Protein AF-A0A2E9FCT2-F1 (afdb_monomer)

pLDDT: mean 84.33, std 15.74, range [44.66, 98.44]

Secondary structure (DSSP, 8-state):
-PPP---S--HHHHTSPPPPPP----S----SEEEE--SHHHHHHHHHHHHH-TTS-EEEE-SS-TT-SGGGSS-S------SS-S---S-GGGGS--

Sequence (98 aa):
MQLPNNAATNGWYNVLPNPAPVRQLSGTIRVPYVVLGAGVTGLSAARQLATHLPEEQIVLIEAERVGFGTSGRNSGFVLNSFFHGDEPLKNPELLLEK

Foldseek 3Di:
DDFDPDDPDQPQVVPDPDDDDDDDDDDDDDFPEEFEAQAPVSVVVQVVCCVVPVPGDYHYDYRDDRNPPPNRRDPPDDDPDDPPDPDDPPDPVVPPDD

Radius of gyration: 19.96 Å; Cα contacts (8 Å, |Δi|>4): 74; chains: 1; bounding box: 39×56×41 Å

Structure (mmCIF, N/CA/C/O backbone):
data_AF-A0A2E9FCT2-F1
#
_entry.id   AF-A0A2E9FCT2-F1
#
loop_
_atom_site.group_PDB
_atom_site.id
_atom_site.type_symbol
_atom_site.label_atom_id
_atom_site.label_alt_id
_atom_site.label_comp_id
_atom_site.label_asym_id
_atom_site.label_entity_id
_atom_site.label_seq_id
_atom_site.pdbx_PDB_ins_code
_atom_site.Cartn_x
_atom_site.Cartn_y
_atom_site.Cartn_z
_atom_site.occupancy
_atom_site.B_iso_or_equiv
_atom_site.auth_seq_id
_atom_site.auth_comp_id
_atom_site.auth_asym_id
_atom_site.auth_atom_id
_atom_site.pdbx_PDB_model_num
ATOM 1 N N . MET A 1 1 ? -6.703 -20.820 -2.380 1.00 54.06 1 MET A N 1
ATOM 2 C CA . MET A 1 1 ? -6.729 -19.349 -2.523 1.00 54.06 1 MET A CA 1
ATOM 3 C C . MET A 1 1 ? -5.924 -19.009 -3.765 1.00 54.06 1 MET A C 1
ATOM 5 O O . MET A 1 1 ? -4.787 -19.451 -3.844 1.00 54.06 1 MET A O 1
ATOM 9 N N . GLN A 1 2 ? -6.524 -18.350 -4.756 1.00 69.44 2 GLN A N 1
ATOM 10 C CA . GLN A 1 2 ? -5.839 -17.979 -5.997 1.00 69.44 2 GLN A CA 1
ATOM 11 C C . GLN A 1 2 ? -5.381 -16.527 -5.867 1.00 69.44 2 GLN A C 1
ATOM 13 O O . GLN A 1 2 ? -6.200 -15.648 -5.609 1.00 69.44 2 GLN A O 1
ATOM 18 N N . LEU A 1 3 ? -4.073 -16.301 -5.953 1.00 77.38 3 LEU A N 1
ATOM 19 C CA . LEU A 1 3 ? -3.492 -14.962 -5.919 1.00 77.38 3 LEU A CA 1
ATOM 20 C C . LEU A 1 3 ? -3.517 -14.338 -7.323 1.00 77.38 3 LEU A C 1
ATOM 22 O O . LEU A 1 3 ? -3.630 -15.076 -8.309 1.00 77.38 3 L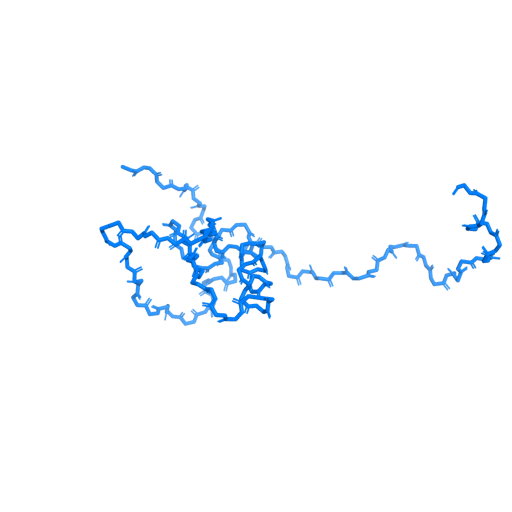EU A O 1
ATOM 26 N N . PRO A 1 4 ? -3.407 -13.000 -7.430 1.00 74.88 4 PRO A N 1
ATOM 27 C CA . PRO A 1 4 ? -3.163 -12.343 -8.708 1.00 74.88 4 PRO A CA 1
ATOM 28 C C . PRO A 1 4 ? -1.978 -12.993 -9.436 1.00 74.88 4 PRO A C 1
ATOM 30 O O . PRO A 1 4 ? -0.926 -13.218 -8.845 1.00 74.88 4 PRO A O 1
ATOM 33 N N . ASN A 1 5 ? -2.152 -13.317 -10.719 1.00 81.88 5 ASN A N 1
ATOM 34 C CA . ASN A 1 5 ? -1.095 -13.909 -11.540 1.00 81.88 5 ASN A CA 1
ATOM 35 C C . ASN A 1 5 ? -0.342 -12.806 -12.286 1.00 81.88 5 ASN A C 1
ATOM 37 O O . ASN A 1 5 ? -0.582 -12.556 -13.469 1.00 81.88 5 ASN A O 1
ATOM 41 N N . ASN A 1 6 ? 0.520 -12.097 -11.564 1.00 77.19 6 ASN A N 1
ATOM 42 C CA . ASN A 1 6 ? 1.331 -11.036 -12.137 1.00 77.19 6 ASN A CA 1
ATOM 43 C C . ASN A 1 6 ? 2.589 -11.593 -12.816 1.00 77.19 6 ASN A C 1
ATOM 45 O O . ASN A 1 6 ? 3.217 -12.531 -12.329 1.00 77.19 6 ASN A O 1
ATOM 49 N N . ALA A 1 7 ? 3.001 -10.970 -13.926 1.00 74.50 7 ALA A N 1
ATOM 50 C CA . ALA A 1 7 ? 4.263 -11.309 -14.576 1.00 74.50 7 ALA A CA 1
ATOM 51 C C . ALA A 1 7 ? 5.441 -11.148 -13.596 1.00 74.50 7 ALA A C 1
ATOM 53 O O . ALA A 1 7 ? 5.523 -10.155 -12.858 1.00 74.50 7 ALA A O 1
ATOM 54 N N . ALA A 1 8 ? 6.374 -12.106 -13.638 1.00 69.94 8 ALA A N 1
ATOM 55 C CA . ALA A 1 8 ? 7.563 -12.140 -12.780 1.00 69.94 8 ALA A CA 1
ATOM 56 C C . ALA A 1 8 ? 8.502 -10.937 -12.997 1.00 69.94 8 ALA A C 1
ATOM 58 O O . ALA A 1 8 ? 9.329 -10.612 -12.147 1.00 69.94 8 ALA A O 1
ATOM 59 N N . THR A 1 9 ? 8.372 -10.248 -14.131 1.00 78.94 9 THR A N 1
ATOM 60 C CA . THR A 1 9 ? 9.135 -9.044 -14.449 1.00 78.94 9 THR A CA 1
ATOM 61 C C . THR A 1 9 ? 8.478 -7.814 -13.819 1.00 78.94 9 THR A C 1
ATOM 63 O O . THR A 1 9 ? 7.467 -7.305 -14.312 1.00 78.94 9 THR A O 1
ATOM 66 N N . ASN A 1 10 ? 9.068 -7.313 -12.735 1.00 84.69 10 ASN A N 1
ATOM 67 C CA . ASN A 1 10 ? 8.770 -6.001 -12.168 1.00 84.69 10 ASN A CA 1
ATOM 68 C C . ASN A 1 10 ? 10.095 -5.241 -12.000 1.00 84.69 10 ASN A C 1
ATOM 70 O O . ASN A 1 10 ? 10.835 -5.482 -11.051 1.00 84.69 10 ASN A O 1
ATOM 74 N N . GLY A 1 11 ? 10.411 -4.365 -12.962 1.00 85.81 11 GLY A N 1
ATOM 75 C CA . GLY A 1 11 ? 11.708 -3.686 -13.036 1.00 85.81 11 GLY A CA 1
ATOM 76 C C . GLY A 1 11 ? 12.032 -2.886 -11.776 1.00 85.81 11 GLY A C 1
ATOM 77 O O . GLY A 1 11 ? 13.074 -3.112 -11.170 1.00 85.81 11 GLY A O 1
ATOM 78 N N . TRP A 1 12 ? 11.113 -2.020 -11.339 1.00 87.56 12 TRP A N 1
ATOM 79 C CA . TRP A 1 12 ? 11.299 -1.213 -10.131 1.00 87.56 12 TRP A CA 1
ATOM 80 C C . TRP A 1 12 ? 11.436 -2.063 -8.873 1.00 87.56 12 TRP A C 1
ATOM 82 O O . TRP A 1 12 ? 12.265 -1.764 -8.024 1.00 87.56 12 TRP A O 1
ATOM 92 N N . TYR A 1 13 ? 10.651 -3.132 -8.748 1.00 88.19 13 TYR A N 1
ATOM 93 C CA . TYR A 1 13 ? 10.710 -3.998 -7.574 1.00 88.19 13 TYR A CA 1
ATOM 94 C C . TYR A 1 13 ? 12.005 -4.816 -7.513 1.00 88.19 13 TYR A C 1
ATOM 96 O O . TYR A 1 13 ? 12.586 -4.975 -6.444 1.00 88.19 13 TYR A O 1
ATOM 104 N N . ASN A 1 14 ? 12.485 -5.301 -8.660 1.00 88.31 14 ASN A N 1
ATOM 105 C CA . ASN A 1 14 ? 13.652 -6.181 -8.743 1.00 88.31 14 ASN A CA 1
ATOM 106 C C . ASN A 1 14 ? 14.988 -5.464 -8.482 1.00 88.31 14 ASN A C 1
ATOM 108 O O . ASN A 1 14 ? 15.984 -6.135 -8.229 1.00 88.31 14 ASN A O 1
ATOM 112 N N . VAL A 1 15 ? 15.026 -4.129 -8.549 1.00 90.44 15 VAL A N 1
ATOM 113 C CA . VAL A 1 15 ? 16.226 -3.334 -8.223 1.00 90.44 15 VAL A CA 1
ATOM 114 C C . VAL A 1 15 ? 16.300 -2.927 -6.748 1.00 90.44 15 VAL A C 1
ATOM 116 O O . VAL A 1 15 ? 17.303 -2.360 -6.319 1.00 90.44 15 VAL A O 1
ATOM 119 N N . LEU A 1 16 ? 15.253 -3.197 -5.962 1.00 89.50 16 LEU A N 1
ATOM 120 C CA . LEU A 1 16 ? 15.250 -2.927 -4.527 1.00 89.50 16 LEU A CA 1
ATOM 121 C C . LEU A 1 16 ? 16.003 -4.027 -3.762 1.00 89.50 16 LEU A C 1
ATOM 123 O O . LEU A 1 16 ? 16.049 -5.176 -4.207 1.00 89.50 16 LEU A O 1
ATOM 127 N N . PRO A 1 17 ? 16.548 -3.718 -2.571 1.00 92.50 17 PRO A N 1
ATOM 128 C CA . PRO A 1 17 ? 16.986 -4.752 -1.643 1.00 92.50 17 PRO A CA 1
ATOM 129 C C . PRO A 1 17 ? 15.850 -5.728 -1.328 1.00 92.50 17 PRO A C 1
ATOM 131 O O . PRO A 1 17 ? 14.676 -5.349 -1.316 1.00 92.50 17 PRO A O 1
ATOM 134 N N . ASN A 1 18 ? 16.206 -6.973 -1.002 1.00 89.25 18 ASN A N 1
ATOM 135 C CA . ASN A 1 18 ? 15.216 -7.962 -0.590 1.00 89.25 18 ASN A CA 1
ATOM 136 C C . ASN A 1 18 ? 14.381 -7.420 0.582 1.00 89.25 18 ASN A C 1
ATOM 138 O O . ASN A 1 18 ? 14.946 -6.980 1.588 1.00 89.25 18 ASN A O 1
ATOM 142 N N . PRO A 1 19 ? 13.042 -7.459 0.483 1.00 87.38 19 PRO A N 1
ATOM 143 C CA . PRO A 1 19 ? 12.186 -6.974 1.548 1.00 87.38 19 PRO A CA 1
ATOM 144 C C . PRO A 1 19 ? 12.313 -7.874 2.777 1.00 87.38 19 PRO A C 1
ATOM 146 O O . PRO A 1 19 ? 12.543 -9.082 2.674 1.00 87.38 19 PRO A O 1
ATOM 149 N N . ALA A 1 20 ? 12.051 -7.299 3.949 1.00 90.81 20 ALA A N 1
ATOM 150 C CA . ALA A 1 20 ? 11.862 -8.082 5.161 1.00 90.81 20 ALA A CA 1
ATOM 151 C C . ALA A 1 20 ? 10.735 -9.132 4.981 1.00 90.81 20 ALA A C 1
ATOM 153 O O . ALA A 1 20 ? 9.864 -8.994 4.102 1.00 90.81 20 ALA A O 1
ATOM 154 N N . PRO A 1 21 ? 10.713 -10.195 5.806 1.00 91.75 21 PRO A N 1
ATOM 155 C CA . PRO A 1 21 ? 9.605 -11.145 5.828 1.00 91.75 21 PRO A CA 1
ATOM 156 C C . PRO A 1 21 ? 8.248 -10.437 5.948 1.00 91.75 21 PRO A C 1
ATOM 158 O O . PRO A 1 21 ? 8.117 -9.450 6.673 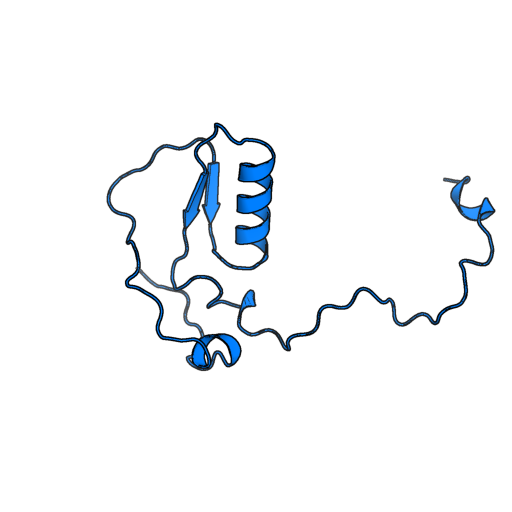1.00 91.75 21 PRO A O 1
ATOM 161 N N . VAL A 1 22 ? 7.232 -10.920 5.221 1.00 90.19 22 VAL A N 1
ATOM 162 C CA . VAL A 1 22 ? 5.875 -10.376 5.372 1.00 90.19 22 VAL A CA 1
ATOM 163 C C . VAL A 1 22 ? 5.353 -10.668 6.773 1.00 90.19 22 VAL A C 1
ATOM 165 O O . VAL A 1 22 ? 5.522 -11.770 7.295 1.00 90.19 22 VAL A O 1
ATOM 168 N N . ARG A 1 23 ? 4.615 -9.714 7.339 1.00 91.81 23 ARG A N 1
ATOM 169 C CA . ARG A 1 23 ? 3.676 -10.017 8.413 1.00 91.81 23 ARG A CA 1
ATOM 170 C C . ARG A 1 23 ? 2.401 -10.558 7.777 1.00 91.81 23 ARG A C 1
ATOM 172 O O . ARG A 1 23 ? 1.637 -9.797 7.192 1.00 91.81 23 ARG A O 1
ATOM 179 N N . GLN A 1 24 ? 2.183 -11.863 7.881 1.00 92.06 24 GLN A N 1
ATOM 180 C CA . GLN A 1 24 ? 0.917 -12.450 7.459 1.00 92.06 24 GLN A CA 1
ATOM 181 C C . GLN A 1 24 ? -0.174 -12.103 8.468 1.00 92.06 24 GLN A C 1
ATOM 183 O O . GLN A 1 24 ? 0.026 -12.198 9.681 1.00 92.06 24 GLN A O 1
ATOM 188 N N . LEU A 1 25 ? -1.327 -11.685 7.956 1.00 90.94 25 LEU A N 1
ATOM 189 C CA . LEU A 1 25 ? -2.513 -11.518 8.775 1.00 90.94 25 LEU A CA 1
ATOM 190 C C . LEU A 1 25 ? -3.037 -12.902 9.168 1.00 90.94 25 LEU A C 1
ATOM 192 O O . LEU A 1 25 ? -3.352 -13.717 8.303 1.00 90.94 25 LEU A O 1
ATOM 196 N N . SER A 1 26 ? -3.145 -13.149 10.468 1.00 91.81 26 SER A N 1
ATOM 197 C CA . SER A 1 26 ? -3.782 -14.337 11.025 1.00 91.81 26 SER A CA 1
ATOM 198 C C . SER A 1 26 ? -4.956 -13.937 11.915 1.00 91.81 26 SER A C 1
ATOM 200 O O . SER A 1 26 ? -4.939 -12.897 12.575 1.00 91.81 26 SER A O 1
ATOM 202 N N . GLY A 1 27 ? -5.995 -14.772 11.925 1.00 93.06 27 GLY A N 1
ATOM 203 C CA . GLY A 1 27 ? -7.193 -14.535 12.725 1.00 93.06 27 GLY A CA 1
ATOM 204 C C . GLY A 1 27 ? -8.093 -13.422 12.182 1.00 93.06 27 GLY A C 1
ATOM 205 O O . GLY A 1 27 ? -8.061 -13.079 11.003 1.00 93.06 27 GLY A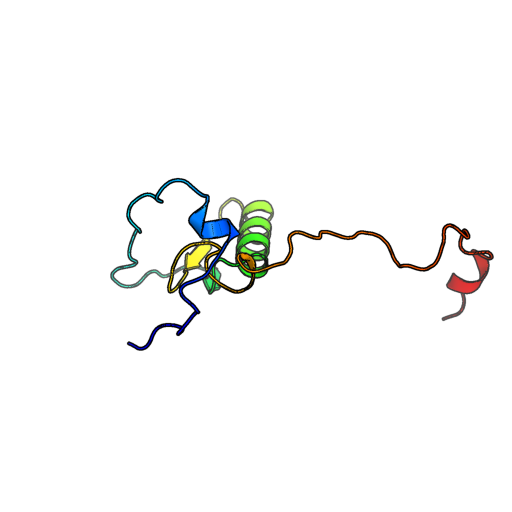 O 1
ATOM 206 N N . THR A 1 28 ? -8.952 -12.898 13.056 1.00 95.00 28 THR A N 1
ATOM 207 C CA . THR A 1 28 ? -9.920 -11.843 12.730 1.00 95.00 28 THR A CA 1
ATOM 208 C C . THR A 1 28 ? -9.494 -10.539 13.384 1.00 95.00 28 THR A C 1
ATOM 210 O O . THR A 1 28 ? -9.283 -10.496 14.593 1.00 95.00 28 THR A O 1
ATOM 213 N N . ILE A 1 29 ? -9.428 -9.469 12.596 1.00 94.88 29 ILE A N 1
ATOM 214 C CA . ILE A 1 29 ? -9.235 -8.105 13.089 1.00 94.88 29 ILE A CA 1
ATOM 215 C C . ILE A 1 29 ? -10.525 -7.324 12.838 1.00 94.88 29 ILE A C 1
ATOM 217 O O . ILE A 1 29 ? -11.083 -7.380 11.743 1.00 94.88 29 ILE A O 1
ATOM 221 N N . ARG A 1 30 ? -11.001 -6.605 13.857 1.00 96.44 30 ARG A N 1
ATOM 222 C CA . ARG A 1 30 ? -12.138 -5.684 13.755 1.00 96.44 30 ARG A CA 1
ATOM 223 C C . ARG A 1 30 ? -11.610 -4.270 13.894 1.00 96.44 30 ARG A C 1
ATOM 225 O O . ARG A 1 30 ? -11.048 -3.937 14.929 1.00 96.44 30 ARG A O 1
A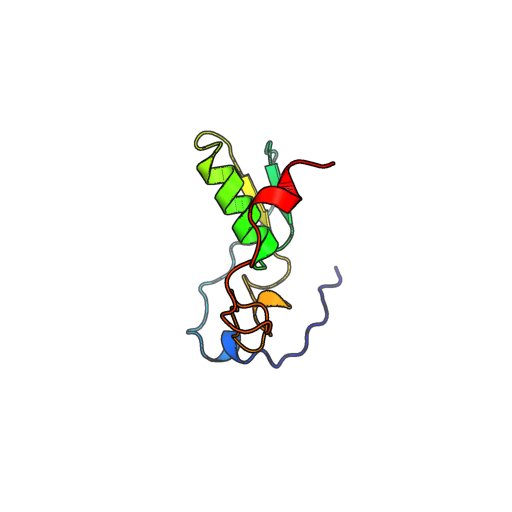TOM 232 N N . VAL A 1 31 ? -11.780 -3.477 12.847 1.00 96.88 31 VAL A N 1
ATOM 233 C CA . VAL A 1 31 ? -11.328 -2.088 12.783 1.00 96.88 31 VAL A CA 1
ATOM 234 C C . VAL A 1 31 ? -12.362 -1.247 12.051 1.00 96.88 31 VAL A C 1
ATOM 236 O O . VAL A 1 31 ? -13.110 -1.793 11.236 1.00 96.88 31 VAL A O 1
ATOM 239 N N . PRO A 1 32 ? -12.403 0.064 12.320 1.00 97.19 32 PRO A N 1
ATOM 240 C CA . PRO A 1 32 ? -13.307 0.973 11.628 1.00 97.19 32 PRO A CA 1
ATOM 241 C C . PRO A 1 32 ? -12.962 1.109 10.139 1.00 97.19 32 PRO A C 1
ATOM 243 O O . PRO A 1 32 ? -13.866 1.272 9.323 1.00 97.19 32 PRO A O 1
ATOM 246 N N . TYR A 1 33 ? -11.679 0.973 9.768 1.00 98.06 33 TYR A N 1
ATOM 247 C CA . TYR A 1 33 ? -11.226 1.132 8.386 1.00 98.06 33 TYR A CA 1
ATOM 248 C C . TYR A 1 33 ? -10.291 0.008 7.939 1.00 98.06 33 TYR A C 1
ATOM 250 O O . TYR A 1 33 ? -9.280 -0.292 8.580 1.00 98.06 33 TYR A O 1
ATOM 258 N N . VAL A 1 34 ? -10.603 -0.563 6.774 1.00 97.88 34 VAL A N 1
ATOM 259 C CA . VAL A 1 34 ? -9.739 -1.504 6.058 1.00 97.88 34 VAL A CA 1
ATOM 260 C C . VAL A 1 34 ? -9.488 -0.981 4.649 1.00 97.88 34 VAL A C 1
ATOM 262 O O . VAL A 1 34 ? -10.427 -0.652 3.928 1.00 97.88 34 VAL A O 1
ATOM 265 N N . VAL A 1 35 ? -8.221 -0.946 4.246 1.00 98.25 35 VAL A N 1
ATOM 266 C CA . VAL A 1 35 ? -7.786 -0.645 2.882 1.00 98.25 35 VAL A CA 1
ATOM 267 C C . VAL A 1 35 ? -7.251 -1.924 2.245 1.00 98.25 35 VAL A C 1
ATOM 269 O O . VAL A 1 35 ? -6.334 -2.556 2.769 1.00 98.25 35 VAL A O 1
ATOM 272 N N . LEU A 1 36 ? -7.826 -2.313 1.109 1.00 96.69 36 LEU A N 1
ATOM 273 C CA . LEU A 1 36 ? -7.413 -3.496 0.356 1.00 96.69 36 LEU A CA 1
ATOM 274 C C . LEU A 1 36 ? -6.568 -3.078 -0.852 1.00 96.69 36 LEU A C 1
ATOM 276 O O . LEU A 1 36 ? -7.011 -2.290 -1.685 1.00 96.69 36 LEU A O 1
ATOM 280 N N . GLY A 1 37 ? -5.366 -3.637 -0.946 1.00 96.12 37 GLY A N 1
ATOM 281 C CA . GLY A 1 37 ? -4.361 -3.335 -1.961 1.00 96.12 37 GLY A CA 1
ATOM 282 C C . GLY A 1 37 ? -3.359 -2.277 -1.494 1.00 96.12 37 GLY A C 1
ATOM 283 O O . GLY A 1 37 ? -3.728 -1.160 -1.140 1.00 96.12 37 GLY A O 1
ATOM 284 N N . ALA A 1 38 ? -2.069 -2.601 -1.558 1.00 96.12 38 ALA A N 1
ATOM 285 C CA . ALA A 1 38 ? -0.952 -1.717 -1.217 1.00 96.12 38 ALA A CA 1
ATOM 286 C C . ALA A 1 38 ? -0.248 -1.161 -2.466 1.00 96.12 38 ALA A C 1
ATOM 288 O O . ALA A 1 38 ? 0.982 -1.082 -2.530 1.00 96.12 38 ALA A O 1
ATOM 289 N N . GLY A 1 39 ? -1.036 -0.801 -3.482 1.00 94.94 39 GLY A N 1
ATOM 290 C CA . GLY A 1 39 ? -0.596 0.049 -4.589 1.00 94.94 39 GLY A CA 1
ATOM 291 C C . GLY A 1 39 ? -0.624 1.534 -4.214 1.00 94.94 39 GLY A C 1
ATOM 292 O O . GLY A 1 39 ? -0.923 1.893 -3.075 1.00 94.94 39 GLY A O 1
ATOM 293 N N . VAL A 1 40 ? -0.368 2.412 -5.189 1.00 95.50 40 VAL A N 1
ATOM 294 C CA . VAL A 1 40 ? -0.349 3.871 -4.975 1.00 95.50 40 VAL A CA 1
ATOM 295 C C . VAL A 1 40 ? -1.675 4.375 -4.400 1.00 95.50 40 VAL A C 1
ATOM 297 O O . VAL A 1 40 ? -1.675 5.052 -3.383 1.00 95.50 40 VAL A O 1
ATOM 300 N N . THR A 1 41 ? -2.812 3.956 -4.963 1.00 96.75 41 THR A N 1
ATOM 301 C CA . THR A 1 41 ? -4.144 4.371 -4.503 1.00 96.75 41 THR A CA 1
ATOM 302 C C . THR A 1 41 ? -4.416 3.947 -3.062 1.00 96.75 41 THR A C 1
ATOM 304 O O . THR A 1 41 ? -4.872 4.760 -2.263 1.00 96.75 41 THR A O 1
ATOM 307 N N . GLY A 1 42 ? -4.112 2.695 -2.711 1.00 97.94 42 GLY A N 1
ATOM 308 C CA . GLY A 1 42 ? -4.353 2.176 -1.366 1.00 97.94 42 GLY A CA 1
ATOM 309 C C . GLY A 1 42 ? -3.442 2.812 -0.318 1.00 97.94 42 GLY A C 1
ATOM 310 O O . GLY A 1 42 ? -3.917 3.227 0.736 1.00 97.94 42 GLY A O 1
ATOM 311 N N . LEU A 1 43 ? -2.154 2.990 -0.625 1.00 97.81 43 LEU A N 1
ATOM 312 C CA . LEU A 1 43 ? -1.227 3.703 0.258 1.00 97.81 43 LEU A CA 1
ATOM 313 C C . LEU A 1 43 ? -1.629 5.171 0.437 1.00 97.81 43 LEU A C 1
ATOM 315 O O . LEU A 1 43 ? -1.613 5.670 1.561 1.00 97.81 43 LEU A O 1
ATOM 319 N N . SER A 1 44 ? -2.035 5.852 -0.638 1.00 98.12 44 SER A N 1
ATOM 320 C CA . SER A 1 44 ? -2.540 7.224 -0.567 1.00 98.12 44 SER A CA 1
ATOM 321 C C . SER A 1 44 ? -3.802 7.314 0.291 1.00 98.12 44 SER A C 1
ATOM 323 O O . SER A 1 44 ? -3.868 8.174 1.166 1.00 98.12 44 SER A O 1
ATOM 325 N N . ALA A 1 45 ? -4.767 6.409 0.109 1.00 98.31 45 ALA A N 1
ATOM 326 C CA . ALA A 1 45 ? -5.981 6.362 0.921 1.00 98.31 45 ALA A CA 1
ATOM 327 C C . ALA A 1 45 ? -5.679 6.085 2.403 1.00 98.31 45 ALA A C 1
ATOM 329 O O . ALA A 1 45 ? -6.131 6.837 3.263 1.00 98.31 45 ALA A O 1
ATOM 330 N N . ALA A 1 46 ? -4.869 5.066 2.710 1.00 98.38 46 ALA A N 1
ATOM 331 C CA . ALA A 1 46 ? -4.482 4.743 4.084 1.00 98.38 46 ALA A CA 1
ATOM 332 C C . ALA A 1 46 ? -3.733 5.903 4.756 1.00 98.38 46 ALA A C 1
ATOM 334 O O . ALA A 1 46 ? -4.013 6.230 5.908 1.00 98.38 46 ALA A O 1
ATOM 335 N N . ARG A 1 47 ? -2.833 6.572 4.024 1.00 98.06 47 ARG A N 1
ATOM 336 C CA . ARG A 1 47 ? -2.130 7.765 4.510 1.00 98.06 47 ARG A CA 1
ATOM 337 C C . ARG A 1 47 ? -3.093 8.912 4.797 1.00 98.06 47 ARG A C 1
ATOM 339 O O . ARG A 1 47 ? -2.966 9.542 5.842 1.00 98.06 47 ARG A O 1
ATOM 346 N N . GLN A 1 48 ? -4.030 9.200 3.894 1.00 98.44 48 GLN A N 1
ATOM 347 C CA . GLN A 1 48 ? -5.017 10.261 4.110 1.00 98.44 48 GLN A CA 1
ATOM 348 C C . GLN A 1 48 ? -5.908 9.948 5.318 1.00 98.44 48 GLN A C 1
ATOM 350 O O . GLN A 1 48 ? -6.096 10.824 6.157 1.00 98.44 48 GLN A O 1
ATOM 355 N N . LEU A 1 49 ? -6.375 8.702 5.463 1.00 98.38 49 LEU A N 1
ATOM 356 C CA . LEU A 1 49 ? -7.123 8.270 6.647 1.00 98.38 49 LEU A CA 1
ATOM 357 C C . LEU A 1 49 ? -6.307 8.492 7.925 1.00 98.38 49 LEU A C 1
ATOM 359 O O . LEU A 1 49 ? -6.788 9.160 8.829 1.00 98.38 49 LEU A O 1
ATOM 363 N N . ALA A 1 50 ? -5.055 8.029 7.974 1.00 98.06 50 ALA A N 1
ATOM 364 C CA . ALA A 1 50 ? -4.210 8.163 9.164 1.00 98.06 50 ALA A CA 1
ATOM 365 C C . ALA A 1 50 ? -3.843 9.624 9.476 1.00 98.06 50 ALA A C 1
ATOM 367 O O . ALA A 1 50 ? -3.634 9.980 10.629 1.00 98.06 50 ALA A O 1
ATOM 368 N N . THR A 1 51 ? -3.775 10.478 8.451 1.00 98.31 51 THR A N 1
ATOM 369 C CA . THR A 1 51 ? -3.507 11.915 8.616 1.00 98.31 51 THR A CA 1
ATOM 370 C C . THR A 1 51 ? -4.708 12.643 9.221 1.00 98.31 51 THR A C 1
ATOM 372 O O . THR A 1 51 ? -4.528 13.530 10.049 1.00 98.31 51 THR A O 1
ATOM 375 N N . HIS A 1 52 ? -5.929 12.297 8.803 1.00 98.38 52 HIS A N 1
ATOM 376 C CA . HIS A 1 52 ? -7.148 12.976 9.254 1.00 98.38 52 HIS A CA 1
ATOM 377 C C . HIS A 1 52 ? -7.790 12.335 10.491 1.00 98.38 52 HIS A C 1
ATOM 379 O O . HIS A 1 52 ? -8.554 13.004 11.183 1.00 98.38 52 HIS A O 1
ATOM 385 N N . LEU A 1 53 ? -7.480 11.069 10.774 1.00 98.19 53 LEU A N 1
ATOM 386 C CA . LEU A 1 53 ? -8.018 10.284 11.883 1.00 98.19 53 LEU A CA 1
ATOM 387 C C . LEU A 1 53 ? -6.865 9.642 12.682 1.00 98.19 53 LEU A C 1
ATOM 389 O O . LEU A 1 53 ? -6.700 8.423 12.646 1.00 98.19 53 LEU A O 1
ATOM 393 N N . PRO A 1 54 ? -6.034 10.441 13.379 1.00 96.88 54 PRO A N 1
ATOM 394 C CA . PRO A 1 54 ? -4.806 9.953 14.017 1.00 96.88 54 PRO A CA 1
ATOM 395 C C . PRO A 1 54 ? -5.045 8.936 15.143 1.00 96.88 54 PRO A C 1
ATOM 397 O O . PRO A 1 54 ? -4.181 8.105 15.406 1.00 96.88 54 PRO A O 1
ATOM 400 N N . GLU A 1 55 ? -6.219 8.979 15.776 1.00 97.81 55 GLU A N 1
ATOM 401 C CA . GLU A 1 55 ? -6.597 8.072 16.867 1.00 97.81 55 GLU A CA 1
ATOM 402 C C . GLU A 1 55 ? -7.282 6.786 16.372 1.00 97.81 55 GLU A C 1
ATOM 404 O O . GLU A 1 55 ? -7.553 5.881 17.161 1.00 97.81 55 GLU A O 1
ATOM 409 N N . GLU A 1 56 ? -7.583 6.687 15.073 1.00 97.69 56 GLU A N 1
ATOM 410 C CA . GLU A 1 56 ? -8.316 5.552 14.517 1.00 97.69 56 GLU A CA 1
ATOM 411 C C . GLU A 1 56 ? -7.381 4.461 13.999 1.00 97.69 56 GLU A C 1
ATOM 413 O O . GLU A 1 56 ? -6.374 4.704 13.329 1.00 97.69 56 GLU A O 1
ATOM 418 N N . GLN A 1 57 ? -7.761 3.208 14.249 1.00 97.12 57 GLN A N 1
ATOM 419 C CA . GLN A 1 57 ? -7.018 2.069 13.729 1.00 97.12 57 GLN A CA 1
ATOM 420 C C . GLN A 1 57 ? -7.372 1.820 12.258 1.00 97.12 57 GLN A C 1
ATOM 422 O O . GLN A 1 57 ? -8.517 1.522 11.911 1.00 97.12 57 GLN A O 1
ATOM 427 N N . ILE A 1 58 ? -6.356 1.859 11.397 1.00 97.94 58 ILE A N 1
ATOM 428 C CA . ILE A 1 58 ? -6.479 1.595 9.960 1.00 97.94 58 ILE A CA 1
ATOM 429 C C . ILE A 1 58 ? -5.642 0.369 9.610 1.00 97.94 58 ILE A C 1
ATOM 431 O O . ILE A 1 58 ? -4.451 0.302 9.920 1.00 97.94 58 ILE A O 1
ATOM 435 N N . VAL A 1 59 ? -6.256 -0.605 8.941 1.00 97.00 59 VAL A N 1
ATOM 436 C CA . VAL A 1 59 ? -5.563 -1.812 8.474 1.00 97.00 59 VAL A CA 1
ATOM 437 C C . VAL A 1 59 ? -5.451 -1.777 6.958 1.00 97.00 59 VAL A C 1
ATOM 439 O O . VAL A 1 59 ? -6.459 -1.744 6.263 1.00 97.00 59 VAL A O 1
ATOM 442 N N . LEU A 1 60 ? -4.226 -1.824 6.440 1.00 97.12 60 LEU A N 1
ATOM 443 C CA . LEU A 1 60 ? -3.944 -1.965 5.013 1.00 97.12 60 LEU A CA 1
ATOM 444 C C . LEU A 1 60 ? -3.437 -3.383 4.728 1.00 97.12 60 LEU A C 1
ATOM 446 O O . LEU A 1 60 ? -2.518 -3.860 5.395 1.00 97.12 60 LEU A O 1
ATOM 450 N N . ILE A 1 61 ? -4.049 -4.060 3.755 1.00 96.19 61 ILE A N 1
ATOM 451 C CA . ILE A 1 61 ? -3.773 -5.463 3.412 1.00 96.19 61 ILE A CA 1
ATOM 452 C C . ILE A 1 61 ? -3.389 -5.561 1.939 1.00 96.19 61 ILE A C 1
ATOM 454 O O . ILE A 1 61 ? -4.050 -4.982 1.085 1.00 96.19 61 ILE A O 1
ATOM 458 N N . GLU A 1 62 ? -2.357 -6.345 1.639 1.00 95.00 62 GLU A N 1
ATOM 459 C CA . GLU A 1 62 ? -1.918 -6.680 0.283 1.00 95.00 62 GLU A CA 1
ATOM 460 C C . GLU A 1 62 ? -1.836 -8.199 0.126 1.00 95.00 62 GLU A C 1
ATOM 462 O O . GLU A 1 62 ? -1.426 -8.896 1.056 1.00 95.00 62 GLU A O 1
ATOM 467 N N . ALA A 1 63 ? -2.249 -8.703 -1.037 1.00 93.19 63 ALA A N 1
ATOM 468 C CA . ALA A 1 63 ? -2.223 -10.123 -1.367 1.00 93.19 63 ALA A CA 1
ATOM 469 C C . ALA A 1 63 ? -0.812 -10.600 -1.762 1.00 93.19 63 ALA A C 1
ATOM 471 O O . ALA A 1 63 ? -0.478 -11.764 -1.545 1.00 93.19 63 ALA A O 1
ATOM 472 N N . GLU A 1 64 ? 0.008 -9.709 -2.326 1.00 89.81 64 GLU A N 1
ATOM 473 C CA . GLU A 1 64 ? 1.402 -9.964 -2.699 1.00 89.81 64 GLU A CA 1
ATOM 474 C C . GLU A 1 64 ? 2.382 -9.173 -1.805 1.00 89.81 64 GLU A C 1
ATOM 476 O O . GLU A 1 64 ? 2.469 -9.376 -0.592 1.00 89.81 64 GLU A O 1
ATOM 481 N N . ARG A 1 65 ? 3.163 -8.265 -2.400 1.00 90.31 65 ARG A N 1
ATOM 482 C CA . ARG A 1 65 ? 4.089 -7.363 -1.716 1.00 90.31 65 ARG A CA 1
ATOM 483 C C . ARG A 1 65 ? 3.685 -5.924 -1.999 1.00 90.31 65 ARG A C 1
ATOM 485 O O . ARG A 1 65 ? 3.159 -5.620 -3.066 1.00 90.31 65 ARG A O 1
ATOM 492 N N . VAL A 1 66 ? 3.971 -5.031 -1.053 1.00 92.31 66 VAL A N 1
ATOM 493 C CA . VAL A 1 66 ? 3.685 -3.597 -1.196 1.00 92.31 66 VAL A CA 1
ATOM 494 C C . VAL A 1 66 ? 4.284 -3.072 -2.498 1.00 92.31 66 VAL A C 1
ATOM 496 O O . VAL A 1 66 ? 5.456 -3.310 -2.786 1.00 92.31 66 VAL A O 1
ATOM 499 N N . GLY A 1 67 ? 3.460 -2.398 -3.299 1.00 90.81 67 GLY A N 1
ATOM 500 C CA . GLY A 1 67 ? 3.855 -1.855 -4.595 1.00 90.81 67 GLY A CA 1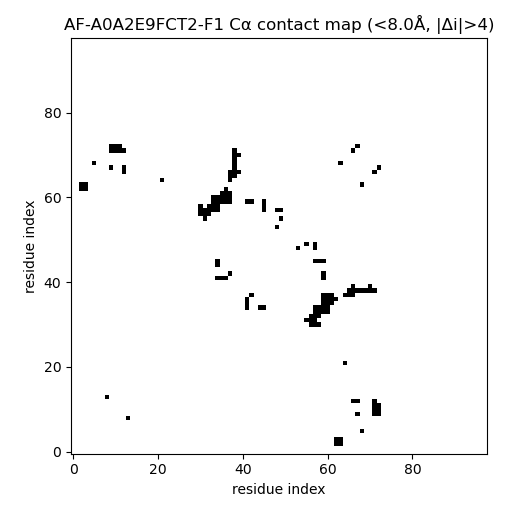
ATOM 501 C C . GLY A 1 67 ? 4.138 -2.894 -5.684 1.00 90.81 67 GLY A C 1
ATOM 502 O O . GLY A 1 67 ? 4.463 -2.493 -6.796 1.00 90.81 67 GLY A O 1
ATOM 503 N N . PHE A 1 68 ? 3.998 -4.201 -5.436 1.00 90.94 68 PHE A N 1
ATOM 504 C CA . PHE A 1 68 ? 4.358 -5.212 -6.433 1.00 90.94 68 PHE A CA 1
ATOM 505 C C . PHE A 1 68 ? 3.414 -5.244 -7.629 1.00 90.94 68 PHE A C 1
ATOM 507 O O . PHE A 1 68 ? 3.861 -5.683 -8.675 1.00 90.94 68 PHE A O 1
ATOM 514 N N . GLY A 1 69 ? 2.162 -4.784 -7.512 1.00 88.88 69 GLY A N 1
ATOM 515 C CA . GLY A 1 69 ? 1.158 -4.749 -8.587 1.00 88.88 69 GLY A CA 1
ATOM 516 C C . GLY A 1 69 ? 1.416 -3.697 -9.682 1.00 88.88 69 GLY A C 1
ATOM 517 O O . GLY A 1 69 ? 2.554 -3.325 -9.965 1.00 88.88 69 GLY A O 1
ATOM 518 N N . THR A 1 70 ? 0.355 -3.192 -10.321 1.00 88.62 70 THR A N 1
ATOM 519 C CA . THR A 1 70 ? 0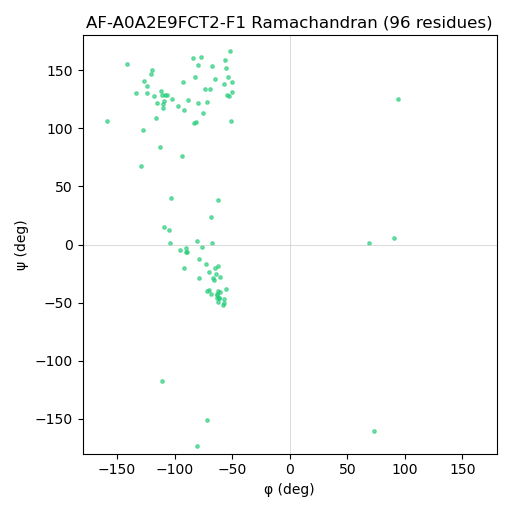.442 -2.206 -11.424 1.00 88.62 70 THR A CA 1
ATOM 520 C C . THR A 1 70 ? 1.232 -0.956 -11.040 1.00 88.62 70 THR A C 1
ATOM 522 O O . THR A 1 70 ? 2.023 -0.454 -11.835 1.00 88.62 70 THR A O 1
ATOM 525 N N . SER A 1 71 ? 1.082 -0.483 -9.799 1.00 90.50 71 SER A N 1
ATOM 526 C CA . SER A 1 71 ? 1.800 0.697 -9.311 1.00 90.50 71 SER A CA 1
ATOM 527 C C . SER A 1 71 ? 3.321 0.538 -9.339 1.00 90.50 71 SER A C 1
ATOM 529 O O . SER A 1 71 ? 3.999 1.536 -9.524 1.00 90.50 71 SER A O 1
ATOM 531 N N . GLY A 1 72 ? 3.868 -0.674 -9.219 1.00 89.88 72 GLY A N 1
ATOM 532 C CA . GLY A 1 72 ? 5.309 -0.924 -9.350 1.00 89.88 72 GLY A CA 1
ATOM 533 C C . GLY A 1 72 ? 5.771 -1.234 -10.772 1.00 89.88 72 GLY A C 1
ATOM 534 O O . GLY A 1 72 ? 6.961 -1.396 -10.988 1.00 89.88 72 GLY A O 1
ATOM 535 N N . ARG A 1 73 ? 4.867 -1.320 -11.754 1.00 89.81 73 ARG A N 1
ATOM 536 C CA . ARG A 1 73 ? 5.189 -1.634 -13.163 1.0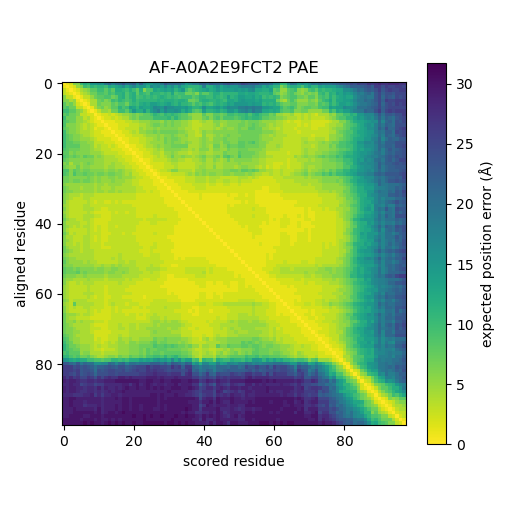0 89.81 73 ARG A CA 1
ATOM 537 C C . ARG A 1 73 ? 5.031 -0.434 -14.101 1.00 89.81 73 ARG A C 1
ATOM 539 O O . ARG A 1 73 ? 4.961 -0.601 -15.313 1.00 89.81 73 ARG A O 1
ATOM 546 N N . ASN A 1 74 ? 4.933 0.770 -13.546 1.00 87.62 74 ASN A N 1
ATOM 547 C CA . ASN A 1 74 ? 4.758 1.994 -14.318 1.00 87.62 74 ASN A CA 1
ATOM 548 C C . ASN A 1 74 ? 6.084 2.455 -14.965 1.00 87.62 74 ASN A C 1
ATOM 550 O O . ASN A 1 74 ? 7.163 2.057 -14.533 1.00 87.62 74 ASN A O 1
ATOM 554 N N . SER A 1 75 ? 6.021 3.319 -15.981 1.00 88.31 75 SER A N 1
ATOM 555 C CA . SER A 1 75 ? 7.206 3.822 -16.702 1.00 88.31 75 SER A CA 1
ATOM 556 C C . SER A 1 75 ? 8.014 4.896 -15.953 1.00 88.31 75 SER A C 1
ATOM 558 O O . SER A 1 75 ? 9.032 5.347 -16.462 1.00 88.31 75 SER A O 1
ATOM 560 N N . GLY A 1 76 ? 7.583 5.311 -14.759 1.00 87.31 76 GLY A N 1
ATOM 561 C CA . GLY A 1 76 ? 8.278 6.275 -13.899 1.00 87.31 76 GLY A CA 1
ATOM 562 C C . GLY A 1 76 ? 7.892 7.740 -14.115 1.00 87.31 76 GLY A C 1
ATOM 563 O O . GLY A 1 76 ? 8.496 8.618 -13.508 1.00 87.31 76 GLY A O 1
ATOM 564 N N . PHE A 1 77 ? 6.903 8.032 -14.962 1.00 86.62 77 PHE A N 1
ATOM 565 C CA . PHE A 1 77 ? 6.497 9.408 -15.246 1.00 86.62 77 PHE A CA 1
ATOM 566 C C . PHE A 1 77 ? 5.442 9.900 -14.255 1.00 86.62 77 PHE A C 1
ATOM 568 O O . PHE A 1 77 ? 4.361 9.323 -14.141 1.00 86.62 77 PHE A O 1
ATOM 575 N N . VAL A 1 78 ? 5.738 11.019 -13.596 1.00 85.88 78 VAL A N 1
ATOM 576 C CA . VAL A 1 78 ? 4.763 11.833 -12.866 1.00 85.88 78 VAL A CA 1
ATOM 577 C C . VAL A 1 78 ? 4.713 13.179 -13.572 1.00 85.88 78 VAL A C 1
ATOM 579 O O . VAL A 1 78 ? 5.681 13.935 -13.541 1.00 85.88 78 VAL A O 1
ATOM 582 N N . LEU A 1 79 ? 3.612 13.448 -14.266 1.00 84.69 79 LEU A N 1
ATOM 583 C CA . LEU A 1 79 ? 3.448 14.643 -15.088 1.00 84.69 79 LEU A CA 1
ATOM 584 C C . LEU A 1 79 ? 2.415 15.561 -14.432 1.00 84.69 79 LEU A C 1
ATOM 586 O O . LEU A 1 79 ? 1.316 15.120 -14.113 1.00 84.69 79 LEU A O 1
ATOM 590 N N . ASN A 1 80 ? 2.769 16.834 -14.257 1.00 76.62 80 ASN A N 1
ATOM 591 C CA . ASN A 1 80 ? 1.847 17.900 -13.840 1.00 76.62 80 ASN A CA 1
ATOM 592 C C . ASN A 1 80 ? 1.471 18.822 -15.020 1.00 76.62 80 ASN A C 1
ATOM 594 O O . ASN A 1 80 ? 0.957 19.919 -14.830 1.00 76.62 80 ASN A O 1
ATOM 598 N N . SER A 1 81 ? 1.787 18.403 -16.246 1.00 68.00 81 SER A N 1
ATOM 599 C CA . SER A 1 81 ? 1.714 19.251 -17.432 1.00 68.00 81 SER A CA 1
ATOM 600 C C . SER A 1 81 ? 0.661 18.720 -18.392 1.00 68.00 81 SER A C 1
ATOM 602 O O . SER A 1 81 ? 0.752 17.590 -18.873 1.00 68.00 81 SER A O 1
ATOM 604 N N . PHE A 1 82 ? -0.318 19.562 -18.709 1.00 59.69 82 PHE A N 1
ATOM 605 C CA . PHE A 1 82 ? -1.056 19.428 -19.953 1.00 59.69 82 PHE A CA 1
ATOM 606 C C . PHE A 1 82 ? -0.090 19.789 -21.083 1.00 59.69 82 PHE A C 1
ATOM 608 O O . PHE A 1 82 ? 0.586 20.807 -21.011 1.00 59.69 82 PHE A O 1
ATOM 615 N N . PHE A 1 83 ? -0.030 18.995 -22.148 1.00 56.72 83 PHE A N 1
ATOM 616 C CA . PHE A 1 83 ? 0.712 19.334 -23.372 1.00 56.72 83 PHE A CA 1
ATOM 617 C C . PHE A 1 83 ? 0.078 20.505 -24.160 1.00 56.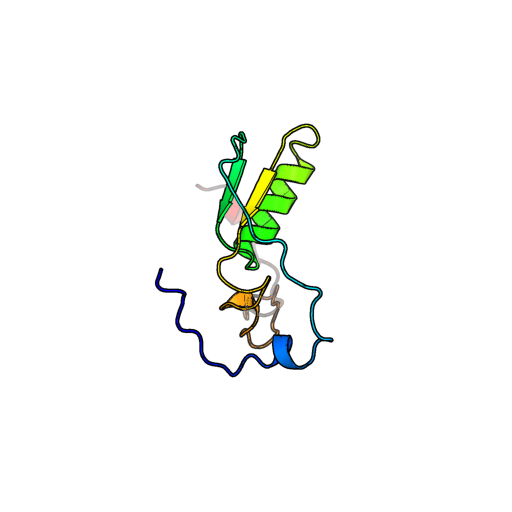72 83 PHE A C 1
ATOM 619 O O . PHE A 1 83 ? 0.273 20.634 -25.367 1.00 56.72 83 PHE A O 1
ATOM 626 N N . HIS A 1 84 ? -0.698 21.364 -23.499 1.00 54.50 84 HIS A N 1
ATOM 627 C CA . HIS A 1 84 ? -1.064 22.669 -24.020 1.00 54.50 84 HIS A CA 1
ATOM 628 C C . HIS A 1 84 ? -0.015 23.643 -23.512 1.00 54.50 84 HIS A C 1
ATOM 630 O O . HIS A 1 84 ? 0.169 23.762 -22.307 1.00 54.50 84 HIS A O 1
ATOM 636 N N . GLY A 1 85 ? 0.733 24.223 -24.457 1.00 51.47 85 GLY A N 1
ATOM 637 C CA . GLY A 1 85 ? 1.871 25.092 -24.184 1.00 51.47 85 GLY A CA 1
ATOM 638 C C . GLY A 1 85 ? 1.533 26.214 -23.210 1.00 51.47 85 GLY A C 1
ATOM 639 O O . GLY A 1 85 ? 0.363 26.482 -22.951 1.00 51.47 85 GLY A O 1
ATOM 640 N N . ASP A 1 86 ? 2.580 26.857 -22.705 1.00 55.53 86 ASP A N 1
ATOM 641 C CA . ASP A 1 86 ? 2.581 27.933 -21.706 1.00 55.53 86 ASP A CA 1
ATOM 642 C C . ASP A 1 86 ? 1.852 29.225 -22.149 1.00 55.53 86 ASP A C 1
ATOM 644 O O . ASP A 1 86 ? 2.298 30.335 -21.878 1.00 55.53 86 ASP A O 1
ATOM 648 N N . GLU A 1 87 ? 0.737 29.114 -22.862 1.00 60.66 87 GLU A N 1
ATOM 649 C CA . GLU A 1 87 ? -0.236 30.171 -23.049 1.00 60.66 87 GLU A CA 1
ATOM 650 C C . GLU A 1 87 ? -1.025 30.299 -21.737 1.00 60.66 87 GLU A C 1
ATOM 652 O O . GLU A 1 87 ? -1.767 29.382 -21.365 1.00 60.66 87 GLU A O 1
ATOM 657 N N . PRO A 1 88 ? -0.884 31.419 -21.005 1.00 57.56 88 PRO A N 1
ATOM 658 C CA . PRO A 1 88 ? -1.770 31.720 -19.893 1.00 57.56 88 PRO A CA 1
ATOM 659 C C . PRO A 1 88 ? -3.215 31.647 -20.391 1.00 57.56 88 PRO A C 1
ATOM 661 O O . PRO A 1 88 ? -3.491 32.052 -21.521 1.00 57.56 88 PRO A O 1
ATOM 664 N N . LEU A 1 89 ? -4.149 31.169 -19.561 1.00 57.88 89 LEU A N 1
ATOM 665 C CA . LEU A 1 89 ? -5.578 31.264 -19.867 1.00 57.88 89 LEU A CA 1
ATOM 666 C C . LEU A 1 89 ? -5.895 32.719 -20.239 1.00 57.88 89 LEU A C 1
ATOM 668 O O . LEU A 1 89 ? -5.896 33.603 -19.386 1.00 57.88 89 LEU A O 1
ATOM 672 N N . LYS A 1 90 ? -6.124 32.965 -21.532 1.00 52.97 90 LYS A N 1
ATOM 673 C CA . LYS A 1 90 ? -6.207 34.309 -22.117 1.00 52.97 90 LYS A CA 1
ATOM 674 C C . LYS A 1 90 ? -7.415 35.128 -21.654 1.00 52.97 90 LYS A C 1
ATOM 676 O O . LYS A 1 90 ? -7.571 36.253 -22.114 1.00 52.97 90 LYS A O 1
ATOM 681 N N . ASN A 1 91 ? -8.267 34.611 -20.766 1.00 50.69 91 ASN A N 1
ATOM 682 C CA . ASN A 1 91 ? -9.376 35.389 -20.231 1.00 50.69 91 ASN A CA 1
ATOM 683 C C . ASN A 1 91 ? -9.919 34.842 -18.889 1.00 50.69 91 ASN A C 1
ATOM 685 O O . ASN A 1 91 ? -10.628 33.834 -18.891 1.00 50.69 91 ASN A O 1
ATOM 689 N N . PRO A 1 92 ? -9.637 35.503 -17.752 1.00 56.88 92 PRO A N 1
ATOM 690 C CA . PRO A 1 92 ? -10.205 35.152 -16.447 1.00 56.88 92 PRO A CA 1
ATOM 691 C C . PRO A 1 92 ? -11.729 35.338 -16.339 1.00 56.88 92 PRO A C 1
ATOM 693 O O . PRO A 1 92 ? -12.345 34.738 -15.461 1.00 56.88 92 PRO A O 1
ATOM 696 N N . GLU A 1 93 ? -12.355 36.142 -17.206 1.00 60.31 93 GLU A N 1
ATOM 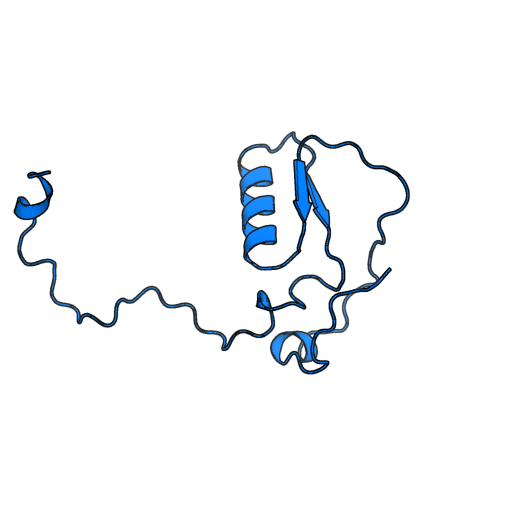697 C CA . GLU A 1 93 ? -13.783 36.488 -17.092 1.00 60.31 93 GLU A CA 1
ATOM 698 C C . GLU A 1 93 ? -14.739 35.387 -17.586 1.00 60.31 93 GLU A C 1
ATOM 700 O O . GLU A 1 93 ? -15.925 35.415 -17.276 1.00 60.31 93 GLU A O 1
ATOM 705 N N . LEU A 1 94 ? -14.240 34.359 -18.283 1.00 56.03 94 LEU A N 1
ATOM 706 C CA . LEU A 1 94 ? -15.064 33.243 -18.778 1.00 56.03 94 LEU A CA 1
ATOM 707 C C . LEU A 1 94 ? -15.377 32.164 -17.720 1.00 56.03 94 LEU A C 1
ATOM 709 O O . LEU A 1 94 ? -16.015 31.165 -18.044 1.00 56.03 94 LEU A O 1
ATOM 713 N N . LEU A 1 95 ? -14.945 32.341 -16.465 1.00 54.97 95 LEU A N 1
ATOM 714 C CA . LEU A 1 95 ? -15.218 31.405 -15.363 1.00 54.97 95 LEU A CA 1
ATOM 715 C C . LEU A 1 95 ? -16.433 31.785 -14.497 1.00 54.97 95 LEU A C 1
ATOM 717 O O . LEU A 1 95 ? -16.782 31.018 -13.605 1.00 54.97 95 LEU A O 1
ATOM 721 N N . LEU A 1 96 ? -17.076 32.935 -14.736 1.00 49.72 96 LEU A N 1
ATOM 722 C CA . LEU A 1 96 ? -18.220 33.405 -13.935 1.00 49.72 96 LEU A CA 1
ATOM 723 C C . LEU A 1 96 ? -19.592 33.233 -14.603 1.00 49.72 96 LEU A C 1
ATOM 725 O O . LEU A 1 96 ? -20.605 33.548 -13.986 1.00 49.72 96 LEU A O 1
ATOM 729 N N . GLU A 1 97 ? -19.658 32.668 -15.807 1.00 48.06 97 GLU A N 1
ATOM 730 C CA . GLU A 1 97 ? -20.922 32.220 -16.400 1.00 48.06 97 GLU A CA 1
ATOM 731 C C . GLU A 1 97 ? -20.947 30.694 -16.508 1.00 48.06 97 GLU A C 1
ATOM 733 O O . GLU A 1 97 ? -20.611 30.130 -17.553 1.00 48.06 97 GLU A O 1
ATOM 738 N N . LYS A 1 98 ? -21.324 30.036 -15.404 1.00 44.66 98 LYS A N 1
ATOM 739 C CA . LYS A 1 98 ? -22.153 28.816 -15.353 1.00 44.66 98 LYS A CA 1
ATOM 740 C C . LYS A 1 98 ? -22.430 28.388 -13.917 1.00 44.66 98 LYS A C 1
ATOM 742 O O . LYS A 1 98 ? -21.456 28.198 -13.160 1.00 44.66 98 LYS A O 1
#

Solvent-accessible surface area (backbone atoms only — not comparable to full-atom values): 6855 Å² total; per-residue (Å²): 136,86,72,88,87,70,73,90,79,36,72,65,60,70,74,49,77,85,74,77,82,81,84,76,91,74,90,87,85,90,64,94,39,78,38,78,39,41,33,62,68,32,47,50,51,53,50,52,48,46,70,78,37,74,90,56,62,73,46,77,43,56,95,76,54,79,33,63,56,72,64,28,62,59,94,81,82,85,80,95,69,70,95,64,68,96,67,70,82,90,59,80,75,72,74,78,79,126

Nearest PDB structures (foldseek):
  7d9j-assembly1_A  TM=6.729E-01  e=3.238E-01  Pseudomonas aeruginosa PAO1
  7d9g-assembly1_A  TM=6.699E-01  e=5.227E-01  Pseudomonas aeruginosa PAO1
  6ob8-assembly1_A  TM=3.837E-01  e=1.791E+00  [Leptolyngbya] sp. JSC-1

Mean predicted aligned error: 9.73 Å